Protein AF-A0A353VCC2-F1 (afdb_monomer_lite)

Secondary structure (DSSP, 8-state):
-HHHHHHHHHHTTSHHHHHHHHHHHHHTTS-TTHHHHHHHHHHH--HHHHHHHHHHHSSS----------

Sequence (70 aa):
KAYLLGNLALDRRTNARQAWYLAFFEVVGVGWDFPERYARALRAVTAEDVAAAAARWLAAPTVVVLTPAR

Structure (mmCIF, N/CA/C/O backbone):
data_AF-A0A353VCC2-F1
#
_entry.id   AF-A0A353VCC2-F1
#
loop_
_atom_site.group_PDB
_atom_site.id
_atom_site.type_symbol
_atom_site.label_atom_id
_atom_site.label_alt_id
_atom_site.label_comp_id
_atom_site.label_asym_id
_atom_site.label_entity_id
_atom_site.label_seq_id
_atom_site.pdbx_PDB_ins_code
_atom_site.Cartn_x
_atom_site.Cartn_y
_atom_site.Cartn_z
_atom_site.occupancy
_atom_site.B_iso_or_equiv
_atom_site.auth_seq_id
_atom_site.auth_comp_id
_atom_site.auth_asym_id
_atom_site.auth_atom_id
_atom_site.pdbx_PDB_model_num
ATOM 1 N N . LYS A 1 1 ? -1.944 11.727 -0.110 1.00 91.00 1 LYS A N 1
ATOM 2 C CA . LYS A 1 1 ? -1.786 11.192 -1.492 1.00 91.00 1 LYS A CA 1
ATOM 3 C C . LYS A 1 1 ? -0.501 11.630 -2.192 1.00 91.00 1 LYS A C 1
ATOM 5 O O . LYS A 1 1 ? 0.151 10.779 -2.782 1.00 91.00 1 LYS A O 1
ATOM 10 N N . ALA A 1 2 ? -0.135 12.917 -2.133 1.00 94.88 2 ALA 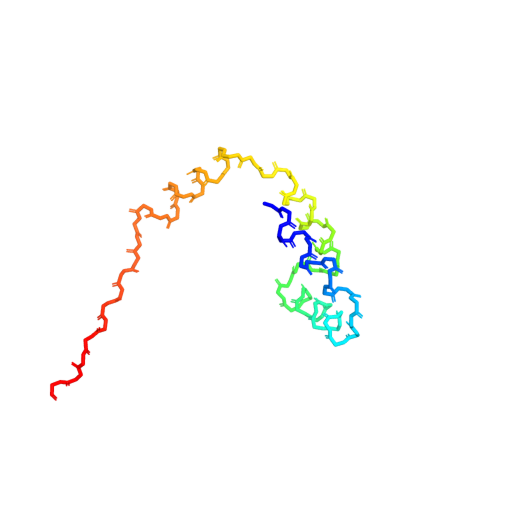A N 1
ATOM 11 C CA . ALA A 1 2 ? 1.036 13.467 -2.829 1.00 94.88 2 ALA A CA 1
ATOM 12 C C . ALA A 1 2 ? 2.339 12.689 -2.574 1.00 94.88 2 ALA A C 1
ATOM 14 O O . ALA A 1 2 ? 3.078 12.443 -3.514 1.00 94.88 2 ALA A O 1
ATOM 15 N N . TYR A 1 3 ? 2.562 12.218 -1.343 1.00 96.06 3 TYR A N 1
ATOM 16 C CA . TYR A 1 3 ? 3.711 11.376 -0.994 1.00 96.06 3 TYR A CA 1
ATOM 17 C C . TYR A 1 3 ? 3.838 10.111 -1.868 1.00 96.06 3 TYR A C 1
ATOM 19 O O . TYR A 1 3 ? 4.884 9.878 -2.464 1.00 96.06 3 TYR A O 1
ATOM 27 N N . LEU A 1 4 ? 2.759 9.329 -2.009 1.00 95.38 4 LEU A N 1
ATOM 28 C CA . LEU A 1 4 ? 2.765 8.085 -2.795 1.00 95.38 4 LEU A CA 1
ATOM 29 C C . LEU A 1 4 ? 2.993 8.352 -4.288 1.00 95.38 4 LEU A C 1
ATOM 31 O O . LEU A 1 4 ? 3.766 7.650 -4.935 1.00 95.38 4 LEU A O 1
ATOM 35 N N . LEU A 1 5 ? 2.337 9.384 -4.826 1.00 95.12 5 LEU A N 1
ATOM 36 C CA . LEU A 1 5 ? 2.508 9.790 -6.224 1.00 95.12 5 LEU A CA 1
ATOM 37 C C . LEU A 1 5 ? 3.917 10.340 -6.485 1.00 95.12 5 LEU A C 1
ATOM 39 O O . LEU A 1 5 ? 4.492 10.067 -7.535 1.00 95.12 5 LEU A O 1
ATOM 43 N N . GLY A 1 6 ? 4.475 11.076 -5.522 1.00 94.38 6 GLY A N 1
ATOM 44 C CA . GLY A 1 6 ? 5.845 11.571 -5.549 1.00 94.38 6 GLY A CA 1
ATOM 45 C C . GLY A 1 6 ? 6.843 10.421 -5.602 1.00 94.38 6 GLY A C 1
ATOM 46 O O . GLY A 1 6 ? 7.613 10.346 -6.551 1.00 94.38 6 GLY A O 1
ATOM 47 N N . ASN A 1 7 ? 6.775 9.476 -4.661 1.00 91.50 7 ASN A N 1
ATOM 48 C CA . ASN A 1 7 ? 7.663 8.309 -4.652 1.00 91.50 7 ASN A CA 1
ATOM 49 C C . ASN A 1 7 ? 7.599 7.517 -5.962 1.00 91.50 7 ASN A C 1
ATOM 51 O O . ASN A 1 7 ? 8.642 7.232 -6.541 1.00 91.50 7 ASN A O 1
ATOM 55 N N . LEU A 1 8 ? 6.395 7.249 -6.484 1.00 90.25 8 LEU A N 1
ATOM 56 C CA . LEU A 1 8 ? 6.231 6.558 -7.767 1.00 90.25 8 LEU A CA 1
ATOM 57 C C . LEU A 1 8 ? 6.915 7.301 -8.930 1.00 90.25 8 LEU A C 1
ATOM 59 O O . LEU A 1 8 ? 7.457 6.672 -9.837 1.00 90.25 8 LEU A O 1
ATOM 63 N N . ALA A 1 9 ? 6.894 8.636 -8.924 1.00 91.06 9 ALA A N 1
ATOM 64 C CA . ALA A 1 9 ? 7.586 9.439 -9.928 1.00 91.06 9 ALA A CA 1
ATOM 65 C C . ALA A 1 9 ? 9.111 9.412 -9.738 1.00 91.06 9 ALA A C 1
ATOM 67 O O . ALA A 1 9 ? 9.848 9.271 -10.714 1.00 91.06 9 ALA A O 1
ATOM 68 N N . LEU A 1 10 ? 9.596 9.516 -8.496 1.00 90.50 10 LEU A N 1
ATOM 69 C CA . LEU A 1 10 ? 11.032 9.501 -8.200 1.00 90.50 10 LEU A CA 1
ATOM 70 C C . LEU A 1 10 ? 11.668 8.147 -8.523 1.00 90.50 10 LEU A C 1
ATOM 72 O O . LEU A 1 10 ? 12.804 8.109 -8.996 1.00 90.50 10 LEU A O 1
ATOM 76 N N . ASP A 1 11 ? 10.926 7.064 -8.317 1.00 87.44 11 ASP A N 1
ATOM 77 C CA . ASP A 1 11 ? 11.363 5.695 -8.561 1.00 87.44 11 ASP A CA 1
ATOM 78 C C . ASP A 1 11 ? 11.574 5.384 -10.047 1.00 87.44 11 ASP A C 1
ATOM 80 O O . ASP A 1 11 ? 12.375 4.524 -10.404 1.00 87.44 11 ASP A O 1
ATOM 84 N N . ARG A 1 12 ? 10.969 6.158 -10.949 1.00 82.25 12 ARG A N 1
ATOM 85 C CA . ARG A 1 12 ? 11.240 6.049 -12.388 1.00 82.25 12 ARG A CA 1
ATOM 86 C C . ARG A 1 12 ? 12.586 6.622 -12.817 1.00 82.25 12 ARG A C 1
ATOM 88 O O . ARG A 1 12 ? 12.906 6.555 -13.997 1.00 82.25 12 ARG A O 1
ATOM 95 N N . ARG A 1 13 ? 13.376 7.187 -11.903 1.00 85.81 13 ARG A N 1
ATOM 96 C CA . ARG A 1 13 ? 14.635 7.870 -12.242 1.00 85.81 13 ARG A CA 1
ATOM 97 C C . ARG A 1 13 ? 15.870 6.973 -12.204 1.00 85.81 13 ARG A C 1
ATOM 99 O O . ARG A 1 13 ? 16.949 7.448 -12.533 1.00 85.81 13 ARG A O 1
ATOM 106 N N . THR A 1 14 ? 15.747 5.704 -11.808 1.00 89.06 14 THR A N 1
ATOM 107 C CA . THR A 1 14 ? 16.879 4.762 -11.820 1.00 89.06 14 THR A CA 1
ATOM 108 C C . THR A 1 14 ? 16.519 3.470 -12.546 1.00 89.06 14 THR A C 1
ATOM 110 O O . THR A 1 14 ? 15.438 2.918 -12.339 1.00 89.06 14 THR A O 1
ATOM 113 N N . ASN A 1 15 ? 17.443 2.954 -13.362 1.00 90.12 15 ASN A N 1
ATOM 114 C CA . ASN A 1 15 ? 17.234 1.722 -14.134 1.00 90.12 15 ASN A CA 1
ATOM 115 C C . ASN A 1 15 ? 16.933 0.523 -13.226 1.00 90.12 15 ASN A C 1
ATOM 117 O O . ASN A 1 15 ? 16.056 -0.279 -13.530 1.00 90.12 15 ASN A O 1
ATOM 121 N N . ALA A 1 16 ? 17.614 0.430 -12.079 1.00 90.25 16 ALA A N 1
ATOM 122 C CA . ALA A 1 16 ? 17.382 -0.633 -11.103 1.00 90.25 16 ALA A CA 1
ATOM 123 C C . ALA A 1 16 ? 15.931 -0.639 -10.600 1.00 90.25 16 ALA A C 1
ATOM 125 O O . ALA A 1 16 ? 15.302 -1.690 -10.502 1.00 90.25 16 ALA A O 1
ATOM 126 N N . ARG A 1 17 ? 15.376 0.543 -10.316 1.00 89.12 17 ARG A N 1
ATOM 127 C CA . ARG A 1 17 ? 14.009 0.666 -9.813 1.00 89.12 17 ARG A CA 1
ATOM 128 C C . ARG A 1 17 ? 12.965 0.449 -10.907 1.00 89.12 17 ARG A C 1
ATOM 130 O O . ARG A 1 17 ? 11.951 -0.190 -10.646 1.00 89.12 17 ARG A O 1
ATOM 137 N N . GLN A 1 18 ? 13.230 0.907 -12.129 1.00 87.88 18 GLN A N 1
ATOM 138 C CA . GLN A 1 18 ? 12.387 0.598 -13.286 1.00 87.88 18 GLN A CA 1
ATOM 139 C C . GLN A 1 18 ? 12.326 -0.913 -13.552 1.00 87.88 18 GLN A C 1
ATOM 141 O O . GLN A 1 18 ? 11.233 -1.462 -13.669 1.00 87.88 18 GLN A O 1
ATOM 146 N N . ALA A 1 19 ? 13.477 -1.593 -13.579 1.00 91.12 19 ALA A N 1
ATOM 147 C CA . ALA A 1 19 ? 13.552 -3.039 -13.784 1.00 91.12 19 ALA A CA 1
ATOM 148 C C . ALA A 1 19 ? 12.808 -3.812 -12.686 1.00 91.12 19 ALA A C 1
ATOM 150 O O . ALA A 1 19 ? 12.058 -4.740 -12.986 1.00 91.12 19 ALA A O 1
ATOM 151 N N . TRP A 1 20 ? 12.959 -3.390 -11.425 1.00 90.25 20 TRP A N 1
ATOM 152 C CA . TRP A 1 20 ? 12.237 -3.990 -10.306 1.00 90.25 20 TRP A CA 1
ATOM 153 C C . TRP A 1 20 ? 10.720 -3.898 -10.487 1.00 90.25 20 TRP A C 1
ATOM 155 O O . TRP A 1 20 ? 10.039 -4.909 -10.363 1.00 90.25 20 TRP A O 1
ATOM 165 N N . TYR A 1 21 ? 10.186 -2.718 -10.825 1.00 87.88 21 TYR A N 1
ATOM 166 C CA . TYR A 1 21 ? 8.741 -2.539 -10.999 1.00 87.88 21 TYR A CA 1
ATOM 167 C C . TYR A 1 21 ? 8.184 -3.292 -12.207 1.00 87.88 21 TYR A C 1
ATOM 169 O O . TYR A 1 21 ? 7.118 -3.892 -12.091 1.00 87.88 21 TYR A O 1
ATOM 177 N N . LEU A 1 22 ? 8.899 -3.296 -13.338 1.00 85.62 22 LEU A N 1
ATOM 1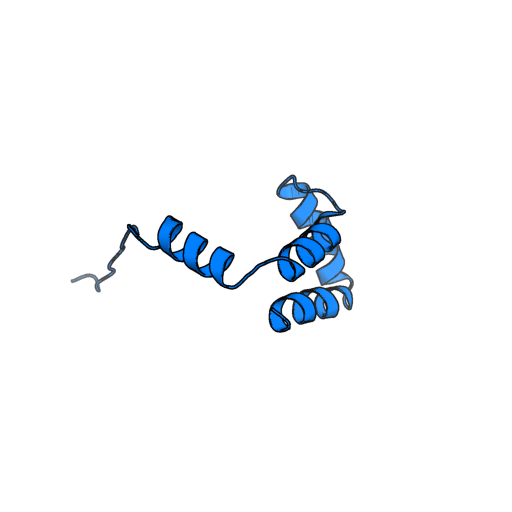78 C CA . LEU A 1 22 ? 8.496 -4.061 -14.521 1.00 85.62 22 LEU A CA 1
ATOM 179 C C . LEU A 1 22 ? 8.385 -5.555 -14.198 1.00 85.62 22 LEU A C 1
ATOM 181 O O . LEU A 1 22 ? 7.373 -6.171 -14.510 1.00 85.62 22 LEU A O 1
ATOM 185 N N . ALA A 1 23 ? 9.377 -6.122 -13.508 1.00 91.50 23 ALA A N 1
ATOM 186 C CA . ALA A 1 23 ? 9.327 -7.521 -13.094 1.00 91.50 23 ALA A CA 1
ATOM 187 C C . ALA A 1 23 ? 8.242 -7.772 -12.035 1.00 91.50 23 ALA A C 1
ATOM 189 O O . ALA A 1 23 ? 7.470 -8.719 -12.149 1.00 91.50 23 ALA A O 1
ATOM 190 N N . PHE A 1 24 ? 8.157 -6.918 -11.012 1.00 92.19 24 PHE A N 1
ATOM 191 C CA . PHE A 1 24 ? 7.218 -7.081 -9.905 1.00 92.19 24 PHE A CA 1
ATOM 192 C C . PHE A 1 24 ? 5.763 -7.116 -10.382 1.00 92.19 24 PHE A C 1
ATOM 194 O O . PHE A 1 24 ? 5.014 -7.997 -9.967 1.00 92.19 24 PHE A O 1
ATOM 201 N N . PHE A 1 25 ? 5.364 -6.198 -11.268 1.00 91.88 25 PHE A N 1
ATOM 202 C CA . PHE A 1 25 ? 3.979 -6.119 -11.735 1.00 91.88 25 PHE A CA 1
ATOM 203 C C . PHE A 1 25 ? 3.570 -7.273 -12.654 1.00 91.88 25 PHE A C 1
ATOM 205 O O . PHE A 1 25 ? 2.411 -7.691 -12.620 1.00 91.88 25 PHE A O 1
ATOM 212 N N . GLU A 1 26 ? 4.511 -7.840 -13.407 1.00 93.19 26 GLU A N 1
ATOM 213 C CA . GLU A 1 26 ? 4.282 -9.089 -14.137 1.00 93.19 26 GLU A CA 1
ATOM 214 C C . GLU A 1 26 ? 4.160 -10.279 -13.173 1.00 93.19 26 GLU A C 1
ATOM 216 O O . GLU A 1 26 ? 3.204 -11.048 -13.254 1.00 93.19 26 GLU A O 1
ATOM 221 N N . VAL A 1 27 ? 5.059 -10.393 -12.187 1.00 95.69 27 VAL A N 1
ATOM 222 C CA . VAL A 1 27 ? 5.062 -11.499 -11.209 1.00 95.69 27 VAL A CA 1
ATOM 223 C C . VAL A 1 27 ? 3.776 -11.553 -10.383 1.00 95.69 27 VAL A C 1
ATOM 225 O O . VAL A 1 27 ? 3.254 -12.637 -10.134 1.00 95.69 27 VAL A O 1
ATOM 228 N N . VAL A 1 28 ? 3.244 -10.403 -9.962 1.00 95.00 28 VAL A N 1
ATOM 229 C CA . VAL A 1 28 ? 1.986 -10.345 -9.192 1.00 95.00 28 VAL A CA 1
ATOM 230 C C . VAL A 1 28 ? 0.732 -10.337 -10.081 1.00 95.00 28 VAL A C 1
ATOM 232 O O . VAL A 1 28 ? -0.377 -10.210 -9.566 1.00 95.00 28 VAL A O 1
ATOM 235 N N . GLY A 1 29 ? 0.890 -10.481 -11.403 1.00 95.50 29 GLY A N 1
ATOM 236 C CA . GLY A 1 29 ? -0.206 -10.690 -12.353 1.00 95.50 29 GLY A CA 1
ATOM 237 C C . GLY A 1 29 ? -1.038 -9.449 -12.680 1.00 95.50 29 GLY A C 1
ATOM 238 O O . GLY A 1 29 ? -2.188 -9.581 -13.098 1.00 95.50 29 GLY A O 1
ATOM 239 N N . VAL A 1 30 ? -0.500 -8.243 -12.477 1.00 94.62 30 VAL A N 1
ATOM 240 C CA . VAL A 1 30 ? -1.233 -6.985 -12.723 1.00 94.62 30 VAL A CA 1
ATOM 241 C C . VAL A 1 30 ? -0.841 -6.279 -14.022 1.00 94.62 30 VAL A C 1
ATOM 243 O O . VAL A 1 30 ? -1.605 -5.423 -14.480 1.00 94.62 30 VAL A O 1
ATOM 246 N N . GLY A 1 31 ? 0.292 -6.675 -14.612 1.00 91.38 31 GLY A N 1
ATOM 247 C CA . GLY A 1 31 ? 0.782 -6.230 -15.916 1.00 91.38 31 GLY A CA 1
ATOM 248 C C . GLY A 1 31 ? 1.587 -4.927 -15.885 1.00 91.38 31 GLY A C 1
ATOM 249 O O . GLY A 1 31 ? 1.506 -4.131 -14.947 1.00 91.38 31 GLY A O 1
ATOM 250 N N . TRP A 1 32 ? 2.366 -4.698 -16.941 1.00 87.75 32 TRP A N 1
ATOM 251 C CA . TRP A 1 32 ? 3.258 -3.540 -17.084 1.00 87.75 32 TRP A CA 1
ATOM 252 C C . TRP A 1 32 ? 2.579 -2.159 -16.994 1.00 87.75 32 TRP A C 1
ATOM 254 O O . TRP A 1 32 ? 3.240 -1.196 -16.608 1.00 87.75 32 TRP A O 1
ATOM 264 N N . ASP A 1 33 ? 1.288 -2.045 -17.334 1.00 90.62 33 ASP A N 1
ATOM 265 C CA . ASP A 1 33 ? 0.515 -0.786 -17.340 1.00 90.62 33 ASP A CA 1
ATOM 266 C C . ASP A 1 33 ? -0.044 -0.404 -15.954 1.00 90.62 33 ASP A C 1
ATOM 268 O O . ASP A 1 33 ? -0.702 0.630 -15.760 1.00 90.62 33 ASP A O 1
ATOM 272 N N . PHE A 1 34 ? 0.194 -1.263 -14.962 1.00 92.56 34 PHE A N 1
ATOM 273 C CA . PHE A 1 34 ? -0.297 -1.080 -13.610 1.00 92.56 34 PHE A CA 1
ATOM 274 C C . PHE A 1 34 ? 0.157 0.224 -12.938 1.00 92.56 34 PHE A C 1
ATOM 276 O O . PHE A 1 34 ? -0.673 0.826 -12.255 1.00 92.56 34 PHE A O 1
ATOM 283 N N . PRO A 1 35 ? 1.394 0.731 -13.101 1.00 90.62 35 PRO A N 1
ATOM 284 C CA . PRO A 1 35 ? 1.797 2.005 -12.506 1.00 90.62 35 PRO A CA 1
ATOM 285 C C . PRO A 1 35 ? 0.875 3.180 -12.868 1.00 90.62 35 PRO A C 1
ATOM 287 O O . PRO A 1 35 ? 0.538 4.005 -12.013 1.00 90.62 35 PRO A O 1
ATOM 290 N N . GLU A 1 36 ? 0.447 3.269 -14.127 1.00 92.19 36 GLU A N 1
ATOM 291 C CA . GLU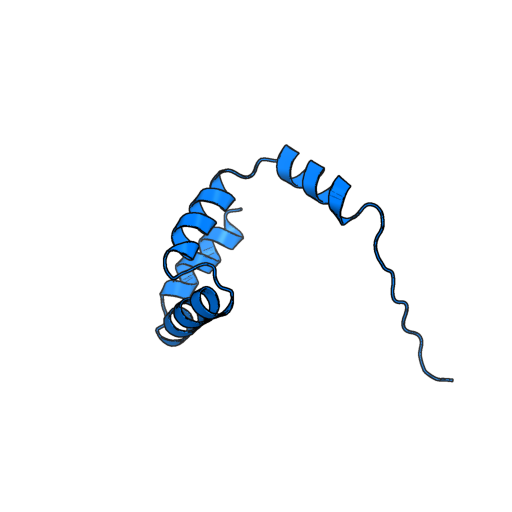 A 1 36 ? -0.447 4.308 -14.638 1.00 92.19 36 GLU A CA 1
ATOM 292 C C . GLU A 1 36 ? -1.846 4.157 -14.037 1.00 92.19 36 GLU A C 1
ATOM 294 O O . GLU A 1 36 ? -2.446 5.137 -13.572 1.00 92.19 36 GLU A O 1
ATOM 299 N N . ARG A 1 37 ? -2.355 2.920 -14.002 1.00 95.19 37 ARG A N 1
ATOM 300 C CA . ARG A 1 37 ? -3.645 2.576 -13.388 1.00 95.19 37 ARG A CA 1
ATOM 301 C C . ARG A 1 37 ? -3.643 2.859 -11.888 1.00 95.19 37 ARG A C 1
ATOM 303 O O . ARG A 1 37 ? -4.578 3.483 -11.390 1.00 95.19 37 ARG A O 1
ATOM 310 N N . TYR A 1 38 ? -2.570 2.502 -11.189 1.00 93.69 38 TYR A N 1
ATOM 311 C CA . TYR A 1 38 ? -2.356 2.777 -9.771 1.00 93.69 38 TYR A CA 1
ATOM 312 C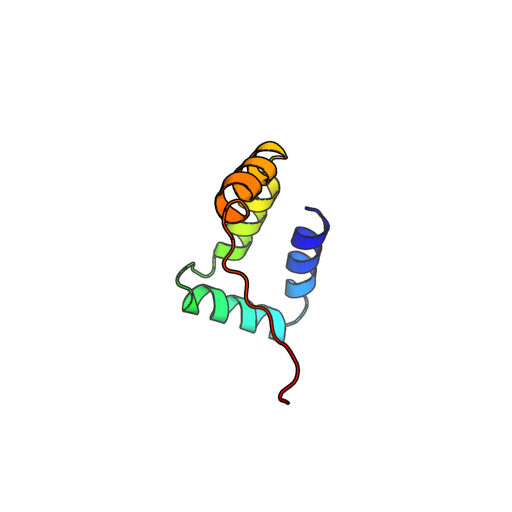 C . TYR A 1 38 ? -2.344 4.281 -9.487 1.00 93.69 38 TYR A C 1
ATOM 314 O O . TYR A 1 38 ? -3.057 4.749 -8.600 1.00 93.69 38 TYR A O 1
ATOM 322 N N . ALA A 1 39 ? -1.619 5.075 -10.282 1.00 95.06 39 ALA A N 1
ATOM 323 C CA . ALA A 1 39 ? -1.608 6.528 -10.132 1.00 95.06 39 ALA A CA 1
ATOM 324 C C . ALA A 1 39 ? -2.994 7.154 -10.373 1.00 95.06 39 ALA A C 1
ATOM 326 O O . ALA A 1 39 ? -3.358 8.130 -9.713 1.00 95.06 39 ALA A O 1
ATOM 327 N N . ARG A 1 40 ? -3.783 6.620 -11.315 1.00 97.50 40 ARG A N 1
ATOM 328 C CA . ARG A 1 40 ? -5.169 7.055 -11.556 1.00 97.50 40 ARG A CA 1
ATOM 329 C C . ARG A 1 40 ? -6.078 6.695 -10.379 1.00 97.50 40 ARG A C 1
ATOM 331 O O . ARG A 1 40 ? -6.779 7.570 -9.880 1.00 97.50 40 ARG A O 1
ATOM 338 N N . ALA A 1 41 ? -6.001 5.456 -9.898 1.00 97.06 41 ALA A N 1
ATOM 339 C CA . ALA A 1 41 ? -6.770 4.979 -8.753 1.00 97.06 41 ALA A CA 1
ATOM 340 C C . ALA A 1 41 ? -6.457 5.792 -7.488 1.00 97.06 41 ALA A C 1
ATOM 342 O O . ALA A 1 41 ? -7.366 6.315 -6.850 1.00 97.06 41 ALA A O 1
ATOM 343 N N . LEU A 1 42 ? -5.174 6.019 -7.182 1.00 97.12 42 LEU A N 1
ATOM 344 C CA . LEU A 1 42 ? -4.756 6.850 -6.049 1.00 97.12 42 LEU A CA 1
ATOM 345 C C . LEU A 1 42 ? -5.330 8.268 -6.110 1.00 97.12 42 LEU A C 1
ATOM 347 O O . LEU A 1 42 ? -5.708 8.826 -5.077 1.00 97.12 42 LEU A O 1
ATOM 351 N N . ARG A 1 43 ? -5.394 8.881 -7.298 1.00 97.69 43 ARG A N 1
ATOM 352 C CA . ARG A 1 43 ? -5.995 10.214 -7.454 1.00 97.69 43 ARG A CA 1
ATOM 353 C C . ARG A 1 43 ? -7.493 10.209 -7.156 1.00 97.69 43 ARG A C 1
ATOM 355 O O . ARG A 1 43 ? -7.950 11.180 -6.563 1.00 97.69 43 ARG A O 1
ATOM 362 N N . ALA A 1 44 ? -8.204 9.122 -7.448 1.00 98.25 44 ALA A N 1
ATOM 363 C CA . ALA A 1 44 ? -9.644 9.001 -7.222 1.00 98.25 44 ALA A CA 1
ATOM 364 C C . ALA A 1 44 ? -10.049 8.775 -5.750 1.00 98.25 44 ALA A C 1
ATOM 366 O O . ALA A 1 44 ? -11.126 9.209 -5.375 1.00 98.25 44 ALA A O 1
ATOM 367 N N . VAL A 1 45 ? -9.184 8.185 -4.910 1.00 98.12 45 VAL A N 1
ATOM 368 C CA . VAL A 1 45 ? -9.507 7.828 -3.501 1.00 98.12 45 VAL A CA 1
ATOM 369 C C . VAL A 1 45 ? -10.121 8.984 -2.687 1.00 98.12 45 VAL A C 1
ATOM 371 O O . VAL A 1 45 ? -9.493 10.025 -2.515 1.00 98.12 45 VAL A O 1
ATOM 374 N N . THR A 1 46 ? -11.293 8.836 -2.100 1.00 98.38 46 THR A N 1
ATOM 375 C CA . THR A 1 46 ? -11.856 9.887 -1.237 1.00 98.38 46 THR A CA 1
ATOM 376 C C . THR A 1 46 ? -11.514 9.668 0.239 1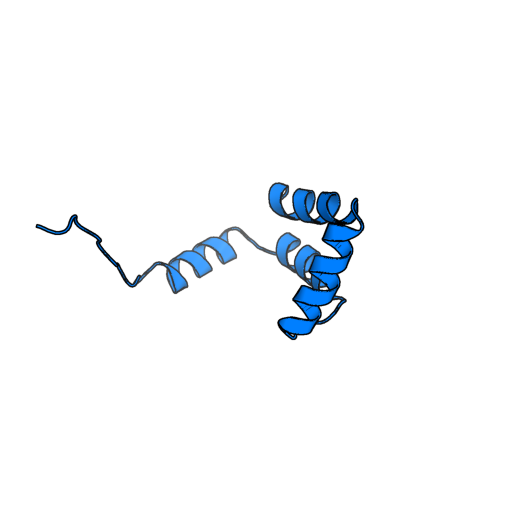.00 98.38 46 THR A C 1
ATOM 378 O O . THR A 1 46 ? -10.848 8.697 0.604 1.00 98.38 46 THR A O 1
ATOM 381 N N . ALA A 1 47 ? -11.918 10.597 1.109 1.00 98.25 47 ALA A N 1
ATOM 382 C CA . ALA A 1 47 ? -11.802 10.391 2.553 1.00 98.25 47 ALA A CA 1
ATOM 383 C C . ALA A 1 47 ? -12.756 9.279 3.027 1.00 98.25 47 ALA A C 1
ATOM 385 O O . ALA A 1 47 ? -12.407 8.485 3.899 1.00 98.25 47 ALA A O 1
ATOM 386 N N . GLU A 1 48 ? -13.927 9.185 2.399 1.00 98.69 48 GLU A N 1
ATOM 387 C CA . GLU A 1 48 ? -14.941 8.163 2.646 1.00 98.69 48 GLU A CA 1
ATOM 388 C C . GLU A 1 48 ? -14.426 6.771 2.271 1.00 98.69 48 GLU A C 1
ATOM 390 O O . GLU A 1 48 ? -14.604 5.842 3.054 1.00 98.69 48 GLU A O 1
ATOM 395 N N . ASP A 1 49 ? -13.710 6.629 1.148 1.00 98.31 49 ASP A N 1
ATOM 396 C CA . ASP A 1 49 ? -13.062 5.363 0.772 1.00 98.31 49 ASP A CA 1
ATOM 397 C C . ASP A 1 49 ? -12.088 4.883 1.857 1.00 98.31 49 ASP A C 1
ATOM 399 O O . ASP A 1 49 ? -12.036 3.697 2.191 1.00 98.31 49 ASP A O 1
ATOM 403 N N . VAL A 1 50 ? -11.318 5.812 2.436 1.00 97.88 50 VAL A N 1
ATOM 404 C CA . VAL A 1 50 ? -10.361 5.507 3.509 1.00 97.88 50 VAL A CA 1
ATOM 405 C C . VAL A 1 50 ? -11.094 5.090 4.782 1.00 97.88 50 VAL A C 1
ATOM 407 O O . VAL A 1 50 ? -10.720 4.091 5.398 1.00 97.88 50 VAL A O 1
ATOM 410 N N . ALA A 1 51 ? -12.151 5.809 5.163 1.00 98.25 51 ALA A N 1
ATOM 411 C CA . ALA A 1 51 ? -12.972 5.460 6.320 1.00 98.25 51 ALA A CA 1
ATOM 412 C C . ALA A 1 51 ? -13.647 4.087 6.146 1.00 98.25 51 ALA A C 1
ATOM 414 O O . ALA A 1 51 ? -13.619 3.262 7.060 1.00 98.25 51 ALA A O 1
ATOM 415 N N . ALA A 1 52 ? -14.182 3.803 4.957 1.00 98.25 52 ALA A N 1
ATOM 416 C CA . ALA A 1 52 ? -14.787 2.518 4.622 1.00 98.25 52 ALA A CA 1
ATOM 417 C C . ALA A 1 52 ? -13.762 1.372 4.662 1.00 98.25 52 ALA A C 1
ATOM 419 O O . ALA A 1 52 ? -14.043 0.303 5.208 1.00 98.25 52 ALA A O 1
ATOM 420 N N . ALA A 1 53 ? -12.551 1.591 4.140 1.00 97.44 53 ALA A N 1
ATOM 421 C CA . ALA A 1 53 ? -11.469 0.614 4.215 1.00 97.44 53 ALA A CA 1
ATOM 422 C C . ALA A 1 53 ? -11.045 0.337 5.667 1.00 97.44 53 ALA A C 1
ATOM 424 O O . ALA A 1 53 ? -10.862 -0.824 6.035 1.00 97.44 53 ALA A O 1
ATOM 425 N N . ALA A 1 54 ? -10.937 1.377 6.500 1.00 97.31 54 ALA A N 1
ATOM 426 C CA . ALA A 1 54 ? -10.631 1.231 7.920 1.00 97.31 54 ALA A CA 1
ATOM 427 C C . ALA A 1 54 ? -11.711 0.410 8.642 1.00 97.31 54 ALA A C 1
ATOM 429 O O . ALA A 1 54 ? -11.389 -0.564 9.319 1.00 97.31 54 ALA A O 1
ATOM 430 N N . ALA A 1 55 ? -12.988 0.737 8.426 1.00 96.81 55 ALA A N 1
ATOM 431 C CA . ALA A 1 55 ? -14.107 -0.005 9.003 1.00 96.81 55 ALA A CA 1
ATOM 432 C C . ALA A 1 55 ? -14.133 -1.478 8.560 1.00 96.81 55 ALA A C 1
ATOM 434 O O . ALA A 1 55 ? -14.490 -2.352 9.343 1.00 96.81 55 ALA A O 1
ATOM 435 N N . ARG A 1 56 ? -13.725 -1.776 7.321 1.00 96.38 56 ARG A N 1
ATOM 436 C CA . ARG A 1 56 ? -13.695 -3.146 6.796 1.00 96.38 56 ARG A CA 1
ATOM 437 C C . ARG A 1 56 ? -12.538 -3.976 7.344 1.00 96.38 56 ARG A C 1
ATOM 439 O O . ARG A 1 56 ? -12.737 -5.130 7.706 1.00 96.38 56 ARG A O 1
ATOM 446 N N . TRP A 1 57 ? -11.328 -3.425 7.333 1.00 96.31 57 TRP A N 1
ATOM 447 C CA . TRP A 1 57 ? -10.111 -4.216 7.537 1.00 96.31 57 TRP A CA 1
ATOM 448 C C . TRP A 1 57 ? -9.529 -4.099 8.944 1.00 96.31 57 TRP A C 1
ATOM 450 O O . TRP A 1 57 ? -8.751 -4.961 9.340 1.00 96.31 57 TRP A O 1
ATOM 460 N N . LEU A 1 58 ? -9.904 -3.069 9.707 1.00 95.25 58 LEU A N 1
ATOM 461 C CA . LEU A 1 58 ? -9.377 -2.831 11.055 1.00 95.25 58 LEU A CA 1
ATOM 462 C C . LEU A 1 58 ? -10.367 -3.196 12.171 1.00 95.25 58 LEU A C 1
ATOM 464 O O . LEU A 1 58 ? -10.004 -3.112 13.339 1.00 95.25 58 LEU A O 1
ATOM 468 N N . ALA A 1 59 ? -11.595 -3.614 11.842 1.00 95.12 59 ALA A N 1
ATOM 469 C CA . ALA A 1 59 ? -12.626 -3.911 12.842 1.00 95.12 59 ALA A CA 1
ATOM 470 C C . ALA A 1 59 ? -12.346 -5.170 13.682 1.00 95.12 59 ALA A C 1
ATOM 472 O O . ALA A 1 59 ? -12.732 -5.222 14.846 1.00 95.12 59 ALA A O 1
ATOM 473 N N . ALA A 1 60 ? -11.686 -6.180 13.112 1.00 93.88 60 ALA A N 1
ATOM 474 C CA . ALA A 1 60 ? -11.406 -7.446 13.790 1.00 93.88 60 ALA A CA 1
ATOM 475 C C . ALA A 1 60 ? -10.002 -7.962 13.429 1.00 93.88 60 ALA A C 1
ATOM 477 O O . ALA A 1 60 ? -9.868 -8.873 12.608 1.00 93.88 60 ALA A O 1
ATOM 478 N N . PRO A 1 61 ? -8.935 -7.359 13.983 1.00 92.31 61 PRO A N 1
ATOM 479 C CA . PRO A 1 61 ? -7.577 -7.755 13.654 1.00 92.31 61 PRO A CA 1
ATOM 480 C C . PRO A 1 61 ? -7.203 -9.079 14.326 1.00 92.31 61 PRO A C 1
ATOM 482 O O . PRO A 1 61 ? -7.585 -9.359 15.463 1.00 92.31 61 PRO A O 1
ATOM 485 N N . THR A 1 62 ? -6.365 -9.867 13.658 1.00 95.44 62 THR A N 1
ATOM 486 C CA . THR A 1 62 ? -5.591 -10.910 14.336 1.00 95.44 62 THR A CA 1
ATOM 487 C C . THR A 1 62 ? -4.471 -10.243 15.128 1.00 95.44 62 THR A C 1
ATOM 489 O O . THR A 1 62 ? -3.629 -9.556 14.551 1.00 95.44 62 THR A O 1
ATOM 492 N N . VAL A 1 63 ? -4.455 -10.441 16.447 1.00 95.12 63 VAL A N 1
ATOM 493 C CA . VAL A 1 63 ? -3.448 -9.850 17.337 1.00 95.12 63 VAL A CA 1
ATOM 494 C C . VAL A 1 63 ? -2.453 -10.923 17.763 1.00 95.12 63 VAL A C 1
ATOM 496 O O . VAL A 1 63 ? -2.831 -11.923 18.368 1.00 95.12 63 VAL A O 1
ATOM 499 N N . VAL A 1 64 ? -1.174 -10.696 17.465 1.00 95.69 64 VAL A N 1
ATOM 500 C CA . VAL A 1 64 ? -0.061 -11.522 17.945 1.00 95.69 64 VAL A CA 1
ATOM 501 C C . VAL A 1 64 ? 0.699 -10.721 18.992 1.00 95.69 64 VAL A C 1
ATOM 503 O O . VAL A 1 64 ? 1.218 -9.647 18.694 1.00 95.69 64 VAL A O 1
ATOM 506 N N . VAL A 1 65 ? 0.764 -11.241 20.218 1.00 95.19 65 VAL A N 1
ATOM 507 C CA . VAL A 1 65 ? 1.537 -10.639 21.310 1.00 95.19 65 VAL A CA 1
ATOM 508 C C . VAL A 1 65 ? 2.754 -11.511 21.569 1.00 95.19 65 VAL A C 1
ATOM 510 O O . VAL A 1 65 ? 2.621 -12.673 21.946 1.00 95.19 65 VAL A O 1
ATOM 513 N N . LEU A 1 66 ? 3.939 -10.944 21.355 1.00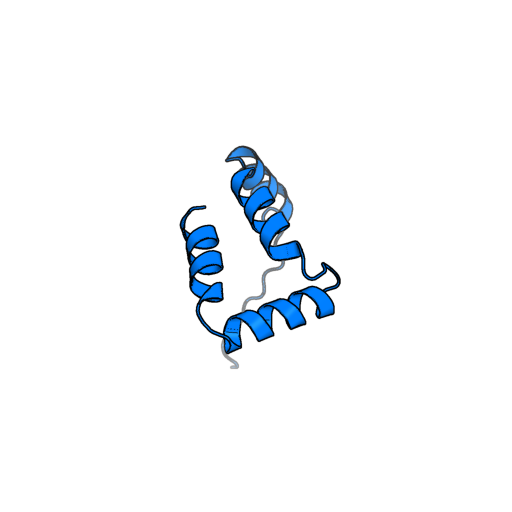 96.19 66 LEU A N 1
ATOM 514 C CA . LEU A 1 66 ? 5.206 -11.589 21.677 1.00 96.19 66 LEU A CA 1
ATOM 515 C C . LEU A 1 66 ? 5.703 -11.099 23.036 1.00 96.19 66 LEU A C 1
ATOM 517 O O . LEU A 1 66 ? 5.816 -9.897 23.272 1.00 96.19 66 LEU A O 1
ATOM 521 N N . THR A 1 67 ? 6.038 -12.044 23.908 1.00 94.62 67 THR A N 1
ATOM 522 C CA . THR A 1 67 ? 6.712 -11.795 25.186 1.00 94.62 67 THR A CA 1
ATOM 523 C C . THR A 1 67 ? 8.062 -12.515 25.196 1.00 94.62 67 THR A C 1
ATOM 525 O O . THR A 1 67 ? 8.208 -13.508 24.479 1.00 94.62 67 THR A O 1
ATOM 528 N N . PRO A 1 68 ? 9.049 -12.063 25.992 1.00 94.38 68 PRO A N 1
ATOM 529 C CA . PRO A 1 68 ? 10.318 -12.774 26.141 1.00 94.38 68 PRO A CA 1
ATOM 530 C C . PRO A 1 68 ? 10.117 -14.247 26.529 1.00 94.38 68 PRO A C 1
ATOM 532 O O . PRO A 1 68 ? 9.162 -14.578 27.238 1.00 94.38 68 PRO A O 1
ATOM 535 N N . ALA A 1 69 ? 11.025 -15.122 26.089 1.00 84.88 69 ALA A N 1
ATOM 536 C CA . ALA A 1 69 ? 11.111 -16.480 26.621 1.00 84.88 69 ALA A CA 1
ATOM 537 C C . ALA A 1 69 ? 11.540 -16.409 28.099 1.00 84.88 69 ALA A C 1
ATOM 539 O O . ALA A 1 69 ? 12.398 -15.592 28.438 1.00 84.88 69 ALA A O 1
ATOM 540 N N . ARG A 1 70 ? 10.896 -17.206 28.961 1.00 75.38 70 ARG A N 1
ATOM 541 C CA . ARG A 1 70 ? 11.250 -17.302 30.387 1.00 75.38 70 ARG A CA 1
ATOM 542 C C . ARG A 1 70 ? 12.662 -17.835 30.585 1.00 75.38 70 ARG A C 1
ATOM 544 O O . ARG A 1 70 ? 13.055 -18.719 29.793 1.00 75.38 70 ARG A O 1
#

pLDDT: mean 93.24, std 4.32, range [75.38, 98.69]

Radius of gyration: 17.32 Å; chains: 1; bounding box: 32×31×48 Å

Foldseek 3Di:
DCVVVVVLVVLVPDPVSLVVLQVVCVVVPNHPCVSVVVSVVVVPDDPVNVVVCCVPAVVDDDDDDDDDDD